Protein AF-G6FV39-F1 (afdb_monomer_lite)

Radius of gyration: 18.63 Å; chains: 1; bounding box: 42×29×44 Å

Organism: NCBI:txid741277

Structure (mmCIF, N/CA/C/O backbone):
data_AF-G6FV39-F1
#
_entry.id   AF-G6FV39-F1
#
loop_
_atom_site.group_PDB
_atom_site.id
_atom_site.type_symbol
_atom_site.label_atom_id
_atom_site.label_alt_id
_atom_site.label_comp_id
_atom_site.label_asym_id
_atom_site.label_entity_id
_atom_site.label_seq_id
_atom_site.pdbx_PDB_ins_code
_atom_site.Cartn_x
_atom_site.Cartn_y
_atom_site.Cartn_z
_atom_site.occupancy
_atom_site.B_iso_or_equiv
_atom_site.auth_seq_id
_atom_site.auth_comp_id
_atom_site.auth_asym_id
_atom_site.auth_atom_id
_atom_site.pdbx_PDB_model_num
ATOM 1 N N . MET A 1 1 ? -14.981 -6.816 -12.801 1.00 67.12 1 MET A N 1
ATOM 2 C CA . MET A 1 1 ? -14.263 -6.288 -11.623 1.00 67.12 1 MET A CA 1
ATOM 3 C C . MET A 1 1 ? -12.920 -6.989 -11.635 1.00 67.12 1 MET A C 1
ATOM 5 O O . MET A 1 1 ? -12.950 -8.196 -11.819 1.00 67.12 1 MET A O 1
ATOM 9 N N . ILE A 1 2 ? -11.809 -6.254 -11.583 1.00 81.56 2 ILE A N 1
ATOM 10 C CA . ILE A 1 2 ? -10.458 -6.834 -11.676 1.00 81.56 2 ILE A CA 1
ATOM 11 C C . ILE A 1 2 ? -10.160 -7.571 -10.360 1.00 81.56 2 ILE A C 1
ATOM 13 O O . ILE A 1 2 ? -10.502 -7.044 -9.296 1.00 81.56 2 ILE A O 1
ATOM 17 N N . SER A 1 3 ? -9.606 -8.782 -10.420 1.00 91.19 3 SER A N 1
ATOM 18 C CA . SER A 1 3 ? -9.239 -9.568 -9.235 1.00 91.19 3 SER A CA 1
ATOM 19 C C . SER A 1 3 ? -7.923 -9.081 -8.614 1.00 91.19 3 SER A C 1
ATOM 21 O O . SER A 1 3 ? -7.159 -8.340 -9.232 1.00 91.19 3 SER A O 1
ATOM 23 N N . LEU A 1 4 ? -7.643 -9.486 -7.372 1.00 88.12 4 LEU A N 1
ATOM 24 C CA . LEU A 1 4 ? -6.364 -9.171 -6.729 1.00 88.12 4 LEU A CA 1
ATOM 25 C C . LEU A 1 4 ? -5.190 -9.763 -7.515 1.00 88.12 4 LEU A C 1
ATOM 27 O O . LEU A 1 4 ? -4.170 -9.107 -7.695 1.00 88.12 4 LEU A O 1
ATOM 31 N N . GLU A 1 5 ? -5.344 -10.999 -7.974 1.00 90.25 5 GLU A N 1
ATOM 32 C CA . GLU A 1 5 ? -4.338 -11.726 -8.740 1.00 90.25 5 GLU A CA 1
ATOM 33 C C . GLU A 1 5 ? -4.024 -10.993 -10.044 1.00 90.25 5 GLU A C 1
ATOM 35 O O . GLU A 1 5 ? -2.853 -10.793 -10.351 1.00 90.25 5 GLU A O 1
ATOM 40 N N . GLU A 1 6 ? -5.053 -10.507 -10.748 1.00 92.88 6 GLU A N 1
ATOM 41 C CA . GLU A 1 6 ? -4.887 -9.698 -11.960 1.00 92.88 6 GLU A CA 1
ATOM 42 C C . GLU A 1 6 ? -4.127 -8.392 -11.665 1.00 92.88 6 GLU A C 1
ATOM 44 O O . GLU A 1 6 ? -3.210 -8.031 -12.400 1.00 92.88 6 GLU A O 1
ATOM 49 N N . LEU A 1 7 ? -4.434 -7.708 -10.554 1.00 91.88 7 LEU A N 1
ATOM 50 C CA . LEU A 1 7 ? -3.702 -6.502 -10.140 1.00 91.88 7 LEU A CA 1
ATOM 51 C C . LEU A 1 7 ? -2.224 -6.797 -9.837 1.00 91.88 7 LEU A C 1
ATOM 53 O O . LEU A 1 7 ? -1.344 -6.033 -10.237 1.00 91.88 7 LEU A O 1
ATOM 57 N N . VAL A 1 8 ? -1.937 -7.895 -9.132 1.00 91.88 8 VAL A N 1
ATOM 58 C CA . VAL A 1 8 ? -0.566 -8.308 -8.790 1.00 91.88 8 VAL A CA 1
ATOM 59 C C . VAL A 1 8 ? 0.209 -8.722 -10.039 1.00 91.88 8 VAL A C 1
ATOM 61 O O . VAL A 1 8 ? 1.385 -8.374 -10.171 1.00 91.88 8 VAL A O 1
ATOM 64 N N . GLU A 1 9 ? -0.433 -9.425 -10.970 1.00 95.31 9 GLU A N 1
ATOM 65 C CA . GLU A 1 9 ? 0.163 -9.815 -12.246 1.00 95.31 9 GLU A CA 1
ATOM 66 C C . GLU A 1 9 ? 0.496 -8.584 -13.096 1.00 95.31 9 GLU A C 1
ATOM 68 O O . GLU A 1 9 ? 1.604 -8.481 -13.629 1.00 95.31 9 GLU A O 1
ATOM 73 N N . GLU A 1 10 ? -0.405 -7.601 -13.160 1.00 96.38 10 GLU A N 1
ATOM 74 C CA . GLU A 1 10 ? -0.140 -6.350 -13.868 1.00 96.38 10 GLU A CA 1
ATOM 75 C C . GLU A 1 10 ? 1.027 -5.567 -13.262 1.00 96.38 10 GLU A C 1
ATOM 77 O O . GLU A 1 10 ? 1.910 -5.126 -14.003 1.00 96.38 10 GLU A O 1
ATOM 82 N N . ILE A 1 11 ? 1.081 -5.428 -11.932 1.00 93.69 11 ILE A N 1
ATOM 83 C CA . ILE A 1 11 ? 2.211 -4.782 -11.246 1.00 93.69 11 ILE A CA 1
ATOM 84 C C . ILE A 1 11 ? 3.513 -5.519 -11.574 1.00 93.69 11 ILE A C 1
ATOM 86 O O . ILE A 1 11 ? 4.481 -4.887 -11.997 1.00 93.69 11 ILE A O 1
ATOM 90 N N . SER A 1 12 ? 3.515 -6.848 -11.455 1.00 95.56 12 SER A N 1
ATOM 91 C CA . SER A 1 12 ? 4.690 -7.688 -11.721 1.00 95.56 12 SER A CA 1
ATOM 92 C C . SER A 1 12 ? 5.179 -7.538 -13.165 1.00 95.56 12 SER A C 1
ATOM 94 O O . SER A 1 12 ? 6.380 -7.438 -13.418 1.00 95.56 12 SER A O 1
ATOM 96 N N . ARG A 1 13 ? 4.249 -7.456 -14.125 1.00 97.81 13 ARG A N 1
ATOM 97 C CA . ARG A 1 13 ? 4.555 -7.211 -15.540 1.00 97.81 13 ARG A CA 1
ATOM 98 C C . ARG A 1 13 ? 5.218 -5.852 -15.748 1.00 97.81 13 ARG A C 1
ATOM 100 O O . ARG A 1 13 ? 6.201 -5.767 -16.481 1.00 97.81 13 ARG A O 1
ATOM 107 N N . PHE A 1 14 ? 4.706 -4.789 -15.125 1.00 96.75 14 PHE A N 1
ATOM 108 C CA . PHE A 1 14 ? 5.325 -3.465 -15.226 1.00 96.75 14 PHE A CA 1
ATOM 109 C C . PHE A 1 14 ? 6.700 -3.419 -14.559 1.00 96.75 14 PHE A C 1
ATOM 111 O O . PHE A 1 14 ? 7.619 -2.827 -15.120 1.00 96.75 14 PHE A O 1
ATOM 118 N N . GLU A 1 15 ? 6.872 -4.070 -13.411 1.00 95.50 15 GLU A N 1
ATOM 119 C CA . GLU A 1 15 ? 8.163 -4.142 -12.724 1.00 95.50 15 GLU A CA 1
ATOM 120 C C . GLU A 1 15 ? 9.219 -4.881 -13.556 1.00 95.50 15 GLU A C 1
ATOM 122 O O . GLU A 1 15 ? 10.347 -4.397 -13.656 1.00 95.50 15 GLU A O 1
ATOM 127 N N . ALA A 1 16 ? 8.844 -5.970 -14.236 1.00 97.00 16 ALA A N 1
ATOM 128 C CA . ALA A 1 16 ? 9.721 -6.681 -15.170 1.00 97.00 16 ALA A CA 1
ATOM 129 C C . ALA A 1 16 ? 10.081 -5.850 -16.414 1.00 97.00 16 ALA A C 1
ATOM 131 O O . ALA A 1 16 ? 11.171 -5.976 -16.955 1.00 97.00 16 ALA A O 1
ATOM 132 N N . ILE A 1 17 ? 9.189 -4.976 -16.885 1.00 97.31 17 ILE A N 1
ATOM 133 C CA . ILE A 1 17 ? 9.519 -4.054 -17.983 1.00 97.31 17 ILE A CA 1
ATOM 134 C C . ILE A 1 17 ? 10.500 -2.982 -17.493 1.00 97.31 17 ILE A C 1
ATOM 136 O O . ILE A 1 17 ? 11.474 -2.677 -18.177 1.00 97.31 17 ILE A O 1
ATOM 140 N N . ILE A 1 18 ? 10.254 -2.417 -16.309 1.00 96.44 18 ILE A N 1
ATOM 141 C CA . ILE A 1 18 ? 11.084 -1.359 -15.719 1.00 96.44 18 ILE A CA 1
ATOM 142 C C . ILE A 1 18 ? 12.488 -1.875 -15.366 1.00 96.44 18 ILE A C 1
ATOM 144 O O . ILE A 1 18 ? 13.439 -1.093 -15.412 1.00 96.44 18 ILE A O 1
ATOM 148 N N . SER A 1 19 ? 12.657 -3.162 -15.031 1.00 94.94 19 SER A N 1
ATOM 149 C CA . SER A 1 19 ? 13.981 -3.732 -14.731 1.00 94.94 19 SER A CA 1
ATOM 150 C C . SER A 1 19 ? 14.935 -3.695 -15.921 1.00 94.94 19 SER A C 1
ATOM 152 O O . SER A 1 19 ? 16.136 -3.538 -15.718 1.00 94.94 19 SER A O 1
ATOM 154 N N . GLU A 1 20 ? 14.402 -3.764 -17.141 1.00 97.19 20 GLU A N 1
ATOM 155 C CA . GLU A 1 20 ? 15.178 -3.716 -18.386 1.00 97.19 20 GLU A CA 1
ATOM 156 C C . GLU A 1 20 ? 15.488 -2.284 -18.849 1.00 97.19 20 GLU A C 1
ATOM 158 O O . GLU A 1 20 ? 16.160 -2.086 -19.861 1.00 97.19 20 GLU A O 1
ATOM 163 N N . TRP A 1 21 ? 14.981 -1.263 -18.150 1.00 97.69 21 TRP A N 1
ATOM 164 C CA . TRP A 1 21 ? 15.217 0.131 -18.514 1.00 97.69 21 TRP A CA 1
ATOM 165 C C . TRP A 1 21 ? 16.575 0.637 -18.029 1.00 97.69 21 TRP A C 1
ATOM 167 O O . TRP A 1 21 ? 17.084 0.263 -16.964 1.00 97.69 21 TRP A O 1
ATOM 177 N N . GLU A 1 22 ? 17.104 1.600 -18.783 1.00 97.50 22 GLU A N 1
ATOM 178 C CA . GLU A 1 22 ? 18.263 2.394 -18.389 1.00 97.50 22 GLU A CA 1
ATOM 179 C C . GLU A 1 22 ? 18.032 3.064 -17.027 1.00 97.50 22 GLU A C 1
ATOM 181 O O . GLU A 1 22 ? 16.915 3.470 -16.686 1.00 97.50 22 GLU A O 1
ATOM 186 N N . GLU A 1 23 ? 19.106 3.234 -16.250 1.00 95.81 23 GLU A N 1
ATOM 187 C CA . GLU A 1 23 ? 19.036 3.724 -14.864 1.00 95.81 23 GLU A CA 1
ATOM 188 C C . GLU A 1 23 ? 18.254 5.040 -14.737 1.00 95.81 23 GLU A C 1
ATOM 190 O O . GLU A 1 23 ? 17.443 5.204 -13.829 1.00 95.81 23 GLU A O 1
ATOM 195 N N . SER A 1 24 ? 18.443 5.974 -15.674 1.00 95.69 24 SER A N 1
ATOM 196 C CA . SER A 1 24 ? 17.755 7.269 -15.660 1.00 95.69 24 SER A CA 1
ATOM 197 C C . SER A 1 24 ? 16.234 7.134 -15.805 1.00 95.69 24 SER A C 1
ATOM 199 O O . SER A 1 24 ? 15.487 7.816 -15.105 1.00 95.69 24 SER A O 1
ATOM 201 N N . GLN A 1 25 ? 15.765 6.229 -16.664 1.00 96.94 25 GLN A N 1
ATOM 202 C CA . GLN A 1 25 ? 14.343 5.972 -16.895 1.00 96.94 25 GLN A CA 1
ATOM 203 C C . GLN A 1 25 ? 13.728 5.207 -15.721 1.00 96.94 25 GLN A C 1
ATOM 205 O O . GLN A 1 25 ? 12.662 5.577 -15.222 1.00 96.94 25 GLN A O 1
ATOM 210 N N . ARG A 1 26 ? 14.434 4.183 -15.230 1.00 96.94 26 ARG A N 1
ATOM 211 C CA . ARG A 1 26 ? 14.029 3.401 -14.059 1.00 96.94 26 ARG A CA 1
ATOM 212 C C . ARG A 1 26 ? 13.910 4.277 -12.810 1.00 96.94 26 ARG A C 1
ATOM 214 O O . ARG A 1 26 ? 12.915 4.173 -12.094 1.00 96.94 26 ARG A O 1
ATOM 221 N N . CYS A 1 27 ? 14.841 5.207 -12.593 1.00 96.06 27 CYS A N 1
ATOM 222 C CA . CYS A 1 27 ? 14.764 6.194 -11.512 1.00 96.06 27 CYS A CA 1
ATOM 223 C C . CYS A 1 27 ? 13.484 7.040 -11.568 1.00 96.06 27 CYS A C 1
ATOM 225 O O . CYS A 1 27 ? 12.834 7.232 -10.540 1.00 96.06 27 CYS A O 1
ATOM 227 N N . VAL A 1 28 ? 13.093 7.522 -12.753 1.00 97.44 28 VAL A N 1
ATOM 228 C CA . VAL A 1 28 ? 11.864 8.318 -12.919 1.00 97.44 28 VAL A CA 1
ATOM 229 C C . VAL A 1 28 ? 10.619 7.477 -12.632 1.00 97.44 28 VAL A C 1
ATOM 231 O O . VAL A 1 28 ? 9.739 7.930 -11.901 1.00 97.44 28 VAL A O 1
ATOM 234 N N . ALA A 1 29 ? 10.556 6.244 -13.143 1.00 97.06 29 ALA A N 1
ATOM 235 C CA . ALA A 1 29 ? 9.425 5.343 -12.911 1.00 97.06 29 ALA A CA 1
ATOM 236 C C . ALA A 1 2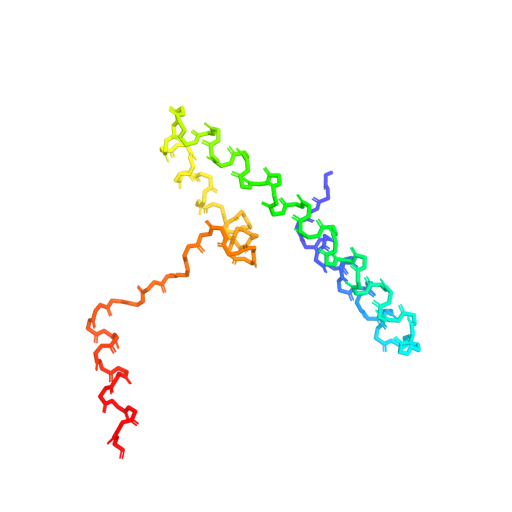9 ? 9.255 4.992 -11.424 1.00 97.06 29 ALA A C 1
ATOM 238 O O . ALA A 1 29 ? 8.153 5.086 -10.880 1.00 97.06 29 ALA A O 1
ATOM 239 N N . ILE A 1 30 ? 10.355 4.657 -10.742 1.00 95.25 30 ILE A N 1
ATOM 240 C CA . ILE A 1 30 ? 10.359 4.393 -9.298 1.00 95.25 30 ILE A CA 1
ATOM 241 C C . ILE A 1 30 ? 9.957 5.652 -8.519 1.00 95.25 30 ILE A C 1
ATOM 243 O O . ILE A 1 30 ? 9.185 5.564 -7.565 1.00 95.25 30 ILE A O 1
ATOM 247 N N . GLY A 1 31 ? 10.448 6.826 -8.927 1.00 97.38 31 GLY A N 1
ATOM 248 C CA . GLY A 1 31 ? 10.070 8.105 -8.327 1.00 97.38 31 GLY A CA 1
ATOM 249 C C . GLY A 1 31 ? 8.569 8.384 -8.434 1.00 97.38 31 GLY A C 1
ATOM 250 O O . GLY A 1 31 ? 7.944 8.752 -7.441 1.00 97.38 31 GLY A O 1
ATOM 251 N N . LEU A 1 32 ? 7.974 8.142 -9.605 1.00 97.75 32 LEU A N 1
ATOM 252 C CA . LEU A 1 32 ? 6.533 8.278 -9.816 1.00 97.75 32 LEU A CA 1
ATOM 253 C C . LEU A 1 32 ? 5.733 7.288 -8.957 1.00 97.75 32 LEU A C 1
ATOM 255 O O . LEU A 1 32 ? 4.785 7.705 -8.293 1.00 97.75 32 LEU A O 1
ATOM 259 N N . LYS A 1 33 ? 6.131 6.005 -8.929 1.00 95.94 33 LYS A N 1
ATOM 260 C CA . LYS A 1 33 ? 5.498 4.976 -8.083 1.00 95.94 33 LYS A CA 1
ATOM 261 C C . LYS A 1 33 ? 5.462 5.427 -6.620 1.00 95.94 33 LYS A C 1
ATOM 263 O O . LYS A 1 33 ? 4.389 5.456 -6.024 1.00 95.94 33 LYS A O 1
ATOM 268 N N . ARG A 1 34 ? 6.601 5.878 -6.083 1.00 96.06 34 ARG A N 1
ATOM 269 C CA . ARG A 1 34 ? 6.707 6.379 -4.701 1.00 96.06 34 ARG A CA 1
ATOM 270 C C . ARG A 1 34 ? 5.811 7.588 -4.440 1.00 96.06 34 ARG A C 1
ATOM 272 O O . ARG A 1 34 ? 5.118 7.619 -3.433 1.00 96.06 34 ARG A O 1
ATOM 279 N N . ALA A 1 35 ? 5.773 8.557 -5.355 1.00 98.00 35 ALA A N 1
ATOM 280 C CA . ALA A 1 35 ? 4.922 9.738 -5.197 1.00 98.00 35 ALA A CA 1
ATOM 281 C C . ALA A 1 35 ? 3.425 9.377 -5.137 1.00 98.00 35 ALA A C 1
ATOM 283 O O . ALA A 1 35 ? 2.670 9.967 -4.362 1.00 98.00 35 ALA A O 1
ATOM 284 N N . ILE A 1 36 ? 2.997 8.392 -5.931 1.00 97.19 36 ILE A N 1
ATOM 285 C CA . ILE A 1 36 ? 1.62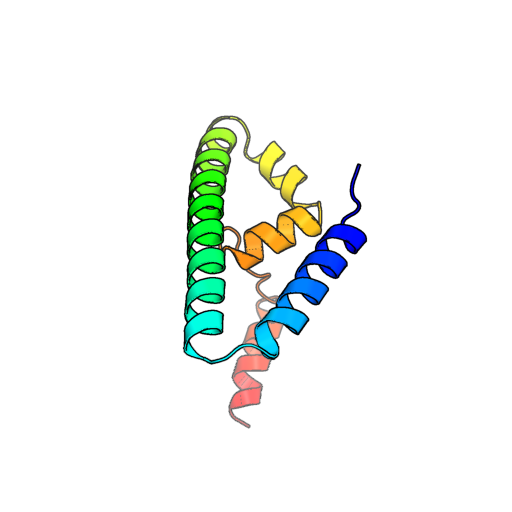6 7.866 -5.895 1.00 97.19 36 ILE A CA 1
ATOM 286 C C . ILE A 1 36 ? 1.368 7.118 -4.578 1.00 97.19 36 ILE A C 1
ATOM 288 O O . ILE A 1 36 ? 0.336 7.329 -3.943 1.00 97.19 36 ILE A O 1
ATOM 292 N N . GLU A 1 37 ? 2.307 6.281 -4.135 1.00 96.50 37 GLU A N 1
ATOM 293 C CA . GLU A 1 37 ? 2.220 5.556 -2.860 1.00 96.50 37 GLU A CA 1
ATOM 294 C C . GLU A 1 37 ? 2.129 6.501 -1.651 1.00 96.50 37 GLU A C 1
ATOM 296 O O . GLU A 1 37 ? 1.316 6.268 -0.754 1.00 96.50 37 GLU A O 1
ATOM 301 N N . ASP A 1 38 ? 2.895 7.593 -1.640 1.00 97.88 38 ASP A N 1
ATOM 302 C CA . ASP A 1 38 ? 2.845 8.618 -0.592 1.00 97.88 38 ASP A CA 1
ATOM 303 C C . ASP A 1 38 ? 1.487 9.333 -0.565 1.00 97.88 38 ASP A C 1
ATOM 305 O O . ASP A 1 38 ? 0.904 9.546 0.504 1.00 97.88 38 ASP A O 1
ATOM 309 N N . LEU A 1 39 ? 0.937 9.653 -1.743 1.00 98.38 39 LEU A N 1
ATOM 310 C CA . LEU A 1 39 ? -0.400 10.232 -1.862 1.00 98.38 39 LEU A CA 1
ATOM 311 C C . LEU A 1 39 ? -1.474 9.276 -1.321 1.00 98.38 39 LEU A C 1
ATOM 313 O O . LEU A 1 39 ? -2.352 9.698 -0.562 1.00 98.38 39 LEU A O 1
ATOM 317 N N . HIS A 1 40 ? -1.397 7.990 -1.670 1.00 97.25 40 HIS A N 1
ATOM 318 C CA . HIS A 1 40 ? -2.307 6.968 -1.153 1.00 97.25 40 HIS A CA 1
ATOM 319 C C . HIS A 1 40 ? -2.187 6.815 0.366 1.00 97.25 40 HIS A C 1
ATOM 321 O O . HIS A 1 40 ? -3.207 6.796 1.058 1.00 97.25 40 HIS A O 1
ATO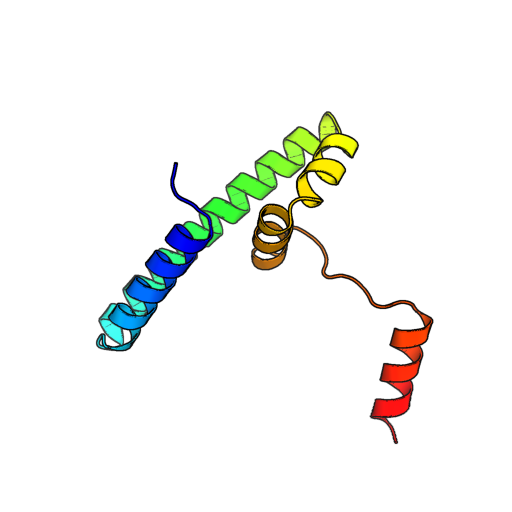M 327 N N . LYS A 1 41 ? -0.963 6.775 0.907 1.00 97.81 41 LYS A N 1
ATOM 328 C CA . LYS A 1 41 ? -0.714 6.718 2.355 1.00 97.81 41 LYS A CA 1
ATOM 329 C C . LYS A 1 41 ? -1.354 7.899 3.082 1.00 97.81 41 LYS A C 1
ATOM 331 O O . LYS A 1 41 ? -1.997 7.701 4.116 1.00 97.81 41 LYS A O 1
ATOM 336 N N . GLU A 1 42 ? -1.228 9.114 2.552 1.00 98.38 42 GLU A N 1
ATOM 337 C CA . GLU A 1 42 ? -1.845 10.303 3.147 1.00 98.38 42 GLU A CA 1
ATOM 338 C C . GLU A 1 42 ? -3.379 10.238 3.096 1.00 98.38 42 GLU A C 1
ATOM 340 O O . GLU A 1 42 ? -4.050 10.502 4.100 1.00 98.38 42 GLU A O 1
ATOM 345 N N . ALA A 1 43 ? -3.953 9.824 1.962 1.00 98.38 43 ALA A N 1
ATOM 346 C CA . ALA A 1 43 ? -5.398 9.655 1.821 1.00 98.38 43 ALA A CA 1
ATOM 347 C C . ALA A 1 43 ? -5.951 8.613 2.810 1.00 98.38 43 ALA A C 1
ATOM 349 O O . ALA A 1 43 ? -6.898 8.898 3.550 1.00 98.38 43 ALA A O 1
ATOM 350 N N . LEU A 1 44 ? -5.317 7.438 2.891 1.00 97.75 44 LEU A N 1
ATOM 351 C CA . LEU A 1 44 ? -5.670 6.375 3.835 1.00 97.75 44 LEU A CA 1
ATOM 352 C C . LEU A 1 44 ? -5.520 6.839 5.286 1.00 97.75 44 LEU A C 1
ATOM 354 O O . LEU A 1 44 ? -6.393 6.575 6.111 1.00 97.75 44 LEU A O 1
ATOM 358 N N . THR A 1 45 ? -4.464 7.590 5.604 1.00 97.69 45 THR A N 1
ATOM 359 C CA . THR A 1 45 ? -4.265 8.164 6.942 1.00 97.69 45 THR A CA 1
ATOM 360 C C . THR A 1 45 ? -5.427 9.070 7.338 1.00 97.69 45 THR A C 1
ATOM 362 O O . THR A 1 45 ? -5.945 8.959 8.453 1.00 97.69 45 THR A O 1
ATOM 365 N N . ARG A 1 46 ? -5.859 9.966 6.442 1.00 98.00 46 ARG A N 1
ATOM 366 C CA . ARG A 1 46 ? -7.005 10.856 6.688 1.00 98.00 46 ARG A CA 1
ATOM 367 C C . ARG A 1 46 ? -8.305 10.075 6.836 1.00 98.00 46 ARG A C 1
ATOM 369 O O . ARG A 1 46 ? -9.058 10.347 7.769 1.00 98.00 46 ARG A O 1
ATOM 376 N N . LEU A 1 47 ? -8.530 9.079 5.979 1.00 97.00 47 LEU A N 1
ATOM 377 C CA . LEU A 1 47 ? -9.708 8.218 6.038 1.00 97.00 47 LEU A CA 1
ATOM 378 C C . LEU A 1 47 ? -9.779 7.461 7.368 1.00 97.00 47 LEU A C 1
ATOM 380 O O . LEU A 1 47 ? -10.779 7.555 8.075 1.00 97.00 47 LEU A O 1
ATOM 384 N N . ILE A 1 48 ? -8.697 6.780 7.756 1.00 95.69 48 ILE A N 1
ATOM 385 C CA . ILE A 1 48 ? -8.607 6.056 9.030 1.00 95.69 48 ILE A CA 1
ATOM 386 C C . ILE A 1 48 ? -8.850 7.010 10.195 1.00 95.69 48 ILE A C 1
ATOM 388 O O . ILE A 1 48 ? -9.603 6.671 11.104 1.00 95.69 48 ILE A O 1
ATOM 392 N N . LYS A 1 49 ? -8.250 8.208 10.183 1.00 96.31 49 LYS A N 1
ATOM 393 C CA . LYS A 1 49 ? -8.479 9.215 11.230 1.00 96.31 49 LYS A CA 1
ATOM 394 C C . LYS A 1 49 ? -9.953 9.602 11.333 1.00 96.31 49 LYS A C 1
ATOM 396 O O . LYS A 1 49 ? -10.446 9.656 12.456 1.00 96.31 49 LYS A O 1
ATOM 401 N N . SER A 1 50 ? -10.628 9.831 10.205 1.00 96.81 50 SER A N 1
ATOM 402 C CA . SER A 1 50 ? -12.055 10.174 10.153 1.00 96.81 50 SER A CA 1
ATOM 403 C C . SER A 1 50 ? -12.917 9.042 10.709 1.00 96.81 50 SER A C 1
ATOM 405 O O . SER A 1 50 ? -13.624 9.225 11.695 1.00 96.81 50 SER A O 1
ATOM 407 N N . VAL A 1 51 ? -12.775 7.835 10.153 1.00 95.94 51 VAL A N 1
ATOM 408 C CA . VAL A 1 51 ? -13.575 6.667 10.550 1.00 95.94 51 VAL A CA 1
ATOM 409 C C . VAL A 1 51 ? -13.311 6.288 12.005 1.00 95.94 51 VAL A C 1
ATOM 411 O O . VAL A 1 51 ? -14.226 5.874 12.704 1.00 95.94 51 VAL A O 1
ATOM 414 N N . LYS A 1 52 ? -12.089 6.475 12.518 1.00 93.62 52 LYS A N 1
ATOM 415 C CA . LYS A 1 52 ? -11.763 6.190 13.923 1.00 93.62 52 LYS A CA 1
ATOM 416 C C . LYS A 1 52 ? -12.555 7.057 14.907 1.00 93.62 52 LYS A C 1
ATOM 418 O O . LYS A 1 52 ? -12.789 6.590 16.019 1.00 93.62 52 LYS A O 1
ATOM 423 N N . GLN A 1 53 ? -12.943 8.281 14.529 1.00 95.06 53 GLN A N 1
ATOM 424 C CA . GLN A 1 53 ? -13.797 9.130 15.372 1.00 95.06 53 GLN A CA 1
ATOM 425 C C . GLN A 1 53 ? -15.226 8.588 15.462 1.00 95.06 53 GLN A C 1
ATOM 427 O O . GLN A 1 53 ? -15.873 8.739 16.492 1.00 95.06 53 GLN A O 1
ATOM 432 N N . GLU A 1 54 ? -15.700 7.941 14.399 1.00 95.81 54 GLU A N 1
ATOM 433 C CA . GLU A 1 54 ? -17.065 7.425 14.306 1.00 95.81 54 GLU A CA 1
ATOM 434 C C . GLU A 1 54 ? -17.174 5.985 14.825 1.00 95.81 54 GLU A C 1
ATOM 436 O O . GLU A 1 54 ? -18.087 5.655 15.580 1.00 95.81 54 GLU A O 1
ATOM 441 N N . SER A 1 55 ? -16.244 5.105 14.436 1.00 95.25 55 SER A N 1
ATOM 442 C CA . SER A 1 55 ? -16.278 3.685 14.781 1.00 95.25 55 SER A CA 1
ATOM 443 C C . SER A 1 55 ? -14.919 2.989 14.659 1.00 95.25 55 SER A C 1
ATOM 445 O O . SER A 1 55 ? -14.446 2.608 13.586 1.00 95.25 55 SER A O 1
ATOM 447 N N . VAL A 1 56 ? -14.311 2.704 15.813 1.00 93.94 56 VAL A N 1
ATOM 448 C CA . VAL A 1 56 ? -13.096 1.874 15.896 1.00 93.94 56 VAL A CA 1
ATOM 449 C C . VAL A 1 56 ? -13.385 0.405 15.557 1.00 93.94 56 VAL A C 1
ATOM 451 O O . VAL A 1 56 ? -12.512 -0.290 15.035 1.00 93.94 56 VAL A O 1
ATOM 454 N N . SER A 1 57 ? -14.593 -0.093 15.844 1.00 95.31 57 SER A N 1
ATOM 455 C CA . SER A 1 57 ? -14.974 -1.478 15.532 1.00 95.31 57 SER A CA 1
ATOM 456 C C . SER A 1 57 ? -15.087 -1.708 14.026 1.00 95.31 57 SER A C 1
ATOM 458 O O . SER A 1 57 ? -14.643 -2.751 13.552 1.00 95.31 57 SER A O 1
ATOM 460 N N . ALA A 1 58 ? -15.573 -0.722 13.266 1.00 94.69 58 ALA A N 1
ATOM 461 C CA . ALA A 1 58 ? -15.598 -0.787 11.806 1.00 94.69 58 ALA A CA 1
ATOM 462 C C . ALA A 1 58 ? -14.184 -0.933 11.223 1.00 94.69 58 ALA A C 1
ATOM 464 O O . ALA A 1 58 ? -13.950 -1.812 10.396 1.00 94.69 58 ALA A O 1
ATOM 465 N N . LEU A 1 59 ? -13.216 -0.153 11.721 1.00 94.31 59 LEU A N 1
ATOM 466 C CA . LEU A 1 59 ? -11.812 -0.298 11.322 1.00 94.31 59 LEU A CA 1
ATOM 467 C C . LEU A 1 59 ? -11.252 -1.679 11.678 1.00 94.31 59 LEU A C 1
ATOM 469 O O . LEU A 1 59 ? -10.562 -2.282 10.864 1.00 94.31 59 LEU A O 1
ATOM 473 N N . ARG A 1 60 ? -11.564 -2.207 12.870 1.00 93.38 60 ARG A N 1
ATOM 474 C CA . ARG A 1 60 ? -11.120 -3.549 13.289 1.00 93.38 60 ARG A CA 1
ATOM 475 C C . ARG A 1 60 ? -11.666 -4.653 12.379 1.00 93.38 60 ARG A C 1
ATOM 477 O O . ARG A 1 60 ? -10.960 -5.631 12.143 1.00 93.38 60 ARG A O 1
ATOM 484 N N . ASN A 1 61 ? -12.895 -4.495 11.897 1.00 95.69 61 ASN A N 1
ATOM 485 C CA . ASN A 1 61 ? -13.511 -5.428 10.960 1.00 95.69 61 ASN A CA 1
ATOM 486 C C . ASN A 1 61 ? -12.884 -5.306 9.568 1.00 95.69 61 ASN A C 1
ATOM 488 O O . ASN A 1 61 ? -12.579 -6.323 8.960 1.00 95.69 61 ASN A O 1
ATOM 492 N N . ALA A 1 62 ? -12.628 -4.083 9.092 1.00 93.88 62 ALA A N 1
ATOM 493 C CA . ALA A 1 62 ? -11.995 -3.856 7.793 1.00 93.88 62 ALA A CA 1
ATOM 494 C C . ALA A 1 62 ? -10.596 -4.488 7.706 1.00 93.88 62 ALA A C 1
ATOM 496 O O . ALA A 1 62 ? -10.261 -5.093 6.697 1.00 93.88 62 ALA A O 1
ATOM 497 N N . VAL A 1 63 ? -9.800 -4.420 8.779 1.00 94.00 63 VAL A N 1
ATOM 498 C CA . VAL A 1 63 ? -8.463 -5.045 8.816 1.00 94.00 63 VAL A CA 1
ATOM 499 C C . VAL A 1 63 ? -8.481 -6.574 8.964 1.00 94.00 63 VAL A C 1
ATOM 501 O O . VAL A 1 63 ? -7.413 -7.162 9.085 1.00 94.00 63 VAL A O 1
ATOM 504 N N . GLN A 1 64 ? -9.654 -7.222 9.013 1.00 93.75 64 GLN A N 1
ATOM 505 C CA . GLN A 1 64 ? -9.735 -8.687 8.899 1.00 93.75 64 GLN A CA 1
ATOM 506 C C . GLN A 1 64 ? -9.558 -9.159 7.453 1.00 93.75 64 GLN A C 1
ATOM 508 O O . GLN A 1 64 ? -9.251 -10.326 7.234 1.00 93.75 64 GLN A O 1
ATOM 513 N N . ASP A 1 65 ? -9.759 -8.273 6.477 1.00 95.00 65 ASP A N 1
ATOM 514 C CA . ASP A 1 65 ? -9.419 -8.548 5.088 1.00 95.00 65 ASP A CA 1
ATOM 515 C C . ASP A 1 65 ? -7.891 -8.516 4.925 1.00 95.00 65 ASP A C 1
ATOM 517 O O . ASP A 1 65 ? -7.232 -7.537 5.288 1.00 95.00 65 ASP A O 1
ATOM 521 N N . GLU A 1 66 ? -7.320 -9.607 4.411 1.00 90.19 66 GLU A N 1
ATOM 522 C CA . GLU A 1 66 ? -5.869 -9.786 4.298 1.00 90.19 66 GLU A CA 1
ATOM 523 C C . GLU A 1 66 ? -5.225 -8.776 3.343 1.00 90.19 66 GLU A C 1
ATOM 525 O O . GLU A 1 66 ? -4.110 -8.315 3.599 1.00 90.19 66 GLU A O 1
ATOM 530 N N . VAL A 1 67 ? -5.932 -8.378 2.281 1.00 91.94 67 VAL A N 1
ATOM 531 C CA . VAL A 1 67 ? -5.453 -7.386 1.311 1.00 91.94 67 VAL A CA 1
ATOM 532 C C . VAL A 1 67 ? -5.433 -6.013 1.958 1.00 91.94 67 VAL A C 1
ATOM 534 O O . VAL A 1 67 ? -4.424 -5.310 1.894 1.00 91.94 67 VAL A O 1
ATOM 537 N N . VAL A 1 68 ? -6.521 -5.642 2.637 1.00 94.44 68 VAL A N 1
ATOM 538 C CA . VAL A 1 68 ? -6.600 -4.380 3.382 1.00 94.44 68 VAL A CA 1
ATOM 539 C C . VAL A 1 68 ? -5.504 -4.333 4.441 1.00 94.44 68 VAL A C 1
ATOM 541 O O . VAL A 1 68 ? -4.772 -3.345 4.525 1.00 94.44 68 VAL A O 1
ATOM 544 N N . TYR A 1 69 ? -5.341 -5.397 5.228 1.00 93.25 69 TYR A N 1
ATOM 545 C CA . TYR A 1 69 ? -4.281 -5.474 6.227 1.00 93.25 69 TYR A CA 1
ATOM 546 C C . TYR A 1 69 ? -2.890 -5.354 5.593 1.00 93.25 69 TYR A C 1
ATOM 548 O O . TYR A 1 69 ? -2.072 -4.573 6.079 1.00 93.25 69 TYR A O 1
ATOM 556 N N . GLY A 1 70 ? -2.639 -6.064 4.490 1.00 90.94 70 GLY A N 1
ATOM 557 C CA . GLY A 1 70 ? -1.373 -6.042 3.761 1.00 90.94 70 GLY A CA 1
ATOM 558 C C . GLY A 1 70 ? -1.014 -4.657 3.225 1.00 90.94 70 GLY A C 1
ATOM 559 O O . GLY A 1 70 ? 0.099 -4.186 3.448 1.00 90.94 70 GLY A O 1
ATOM 560 N N . VAL A 1 71 ? -1.964 -3.959 2.598 1.00 94.06 71 VAL A N 1
ATOM 561 C CA . VAL A 1 71 ? -1.762 -2.592 2.083 1.00 94.06 71 VAL A CA 1
ATOM 562 C C . VAL A 1 71 ? -1.499 -1.608 3.221 1.00 94.06 71 VAL A C 1
ATOM 564 O O . VAL A 1 71 ? -0.579 -0.791 3.150 1.00 94.06 71 VAL A O 1
ATOM 567 N N . LEU A 1 72 ? -2.270 -1.692 4.308 1.00 95.12 72 LEU A N 1
ATOM 568 C CA . LEU A 1 72 ? -2.051 -0.834 5.470 1.00 95.12 72 LEU A CA 1
ATOM 569 C C . LEU A 1 72 ? -0.706 -1.116 6.142 1.00 95.12 72 LEU A C 1
ATOM 571 O O . LEU A 1 72 ? -0.076 -0.186 6.646 1.00 95.12 72 LEU A O 1
ATOM 575 N N . LEU A 1 73 ? -0.264 -2.374 6.161 1.00 93.62 73 LEU A N 1
ATOM 576 C CA . LEU A 1 73 ? 1.030 -2.767 6.706 1.00 93.62 73 LEU A CA 1
ATOM 577 C C . LEU A 1 73 ? 2.175 -2.263 5.822 1.00 93.62 73 LEU A C 1
ATOM 579 O O . LEU A 1 73 ? 3.126 -1.693 6.351 1.00 93.62 73 LEU A O 1
ATOM 583 N N . TYR A 1 74 ? 2.055 -2.406 4.498 1.00 91.81 74 TYR A N 1
ATOM 584 C CA . TYR A 1 74 ? 3.013 -1.890 3.515 1.00 91.81 74 TYR A CA 1
ATOM 585 C C . TYR A 1 74 ? 3.222 -0.379 3.665 1.00 91.81 74 TYR A C 1
ATOM 587 O O . TYR A 1 74 ? 4.352 0.099 3.663 1.00 91.81 74 TYR A O 1
ATOM 595 N N . HIS A 1 75 ? 2.141 0.372 3.892 1.00 94.38 75 HIS A N 1
ATOM 596 C CA . HIS A 1 75 ? 2.210 1.811 4.150 1.00 94.38 75 HIS A CA 1
ATOM 597 C C . HIS A 1 75 ? 2.527 2.184 5.611 1.00 94.38 75 HIS A C 1
ATOM 599 O O . HIS A 1 75 ? 2.511 3.371 5.944 1.00 94.38 75 HIS A O 1
ATOM 605 N N . GLU A 1 76 ? 2.829 1.220 6.487 1.00 93.12 76 GLU A N 1
ATOM 606 C CA . GLU A 1 76 ? 3.141 1.423 7.915 1.00 93.12 76 GLU A CA 1
ATOM 607 C C . GLU A 1 76 ? 2.005 2.085 8.726 1.00 93.12 76 GLU A C 1
ATOM 609 O O . GLU A 1 76 ? 2.229 2.732 9.752 1.00 93.12 76 GLU A O 1
ATOM 614 N N . LEU A 1 77 ? 0.760 1.941 8.271 1.00 92.81 77 LEU A N 1
ATOM 615 C CA . LEU A 1 77 ? -0.434 2.494 8.923 1.00 92.81 77 LEU A CA 1
ATOM 616 C C . LEU A 1 77 ? -0.975 1.583 10.031 1.00 92.81 77 LEU A C 1
ATOM 618 O O . LEU A 1 77 ? -1.745 2.025 10.889 1.00 92.81 77 LEU A O 1
ATOM 622 N N . VAL A 1 78 ? -0.551 0.319 10.045 1.00 91.00 78 VAL A N 1
ATOM 623 C CA . VAL A 1 78 ? -0.809 -0.648 11.117 1.00 91.00 78 VAL A CA 1
ATOM 624 C C . VAL A 1 78 ? 0.500 -1.256 11.605 1.00 91.00 78 VAL A C 1
ATOM 626 O O . VAL A 1 78 ? 1.493 -1.315 10.886 1.00 91.00 78 VAL A O 1
ATOM 629 N N . LYS A 1 79 ? 0.517 -1.705 12.862 1.00 81.88 79 LYS A N 1
ATOM 630 C CA . LYS A 1 79 ? 1.693 -2.365 13.434 1.00 81.88 79 LYS A CA 1
ATOM 631 C C . LYS A 1 79 ? 1.785 -3.800 12.929 1.00 81.88 79 LYS A C 1
ATOM 633 O O . LYS A 1 79 ? 0.778 -4.513 12.925 1.00 81.88 79 LYS A O 1
ATOM 638 N N . SER A 1 80 ? 3.004 -4.235 12.618 1.00 75.44 80 SER A N 1
ATOM 639 C CA . SER A 1 80 ? 3.299 -5.650 12.410 1.00 75.44 80 SER A CA 1
ATOM 640 C C . SER A 1 80 ? 2.909 -6.459 13.651 1.00 75.44 80 SER A C 1
ATOM 642 O O . SER A 1 80 ? 3.010 -5.942 14.774 1.00 75.44 80 SER A O 1
ATOM 644 N N . PRO A 1 81 ? 2.504 -7.729 13.488 1.00 72.44 81 PRO A N 1
ATOM 645 C CA . PRO A 1 81 ? 2.204 -8.589 14.618 1.00 72.44 81 PRO A CA 1
ATOM 646 C C . PRO A 1 81 ? 3.436 -8.692 15.518 1.00 72.44 81 PRO A C 1
ATOM 648 O O . PRO A 1 81 ? 4.495 -9.165 15.106 1.00 72.44 81 PRO A O 1
ATOM 651 N N . THR A 1 82 ? 3.326 -8.239 16.765 1.00 70.94 82 THR A N 1
ATOM 652 C CA . THR A 1 82 ? 4.363 -8.509 17.756 1.00 70.94 82 THR A CA 1
ATOM 653 C C . THR A 1 82 ? 4.219 -9.950 18.214 1.00 70.94 82 THR A C 1
ATOM 655 O O . THR A 1 82 ? 3.170 -10.335 18.731 1.00 70.94 82 THR A O 1
ATOM 658 N N . LEU A 1 83 ? 5.289 -10.738 18.084 1.00 74.88 83 LEU A N 1
ATOM 659 C CA . LEU A 1 83 ? 5.333 -12.080 18.663 1.00 74.88 83 LEU A CA 1
ATOM 660 C C . LEU A 1 83 ? 4.984 -12.029 20.170 1.00 74.88 83 LEU A C 1
ATOM 662 O O . LEU A 1 83 ? 5.289 -11.036 20.850 1.00 74.88 83 LEU A O 1
ATOM 666 N N . PRO A 1 84 ? 4.374 -13.086 20.735 1.00 78.31 84 PRO A N 1
ATOM 667 C CA . PRO A 1 84 ? 4.166 -13.226 22.172 1.00 78.31 84 PRO A CA 1
ATOM 668 C C . PRO A 1 84 ? 5.425 -12.887 22.981 1.00 78.31 84 PRO A C 1
ATOM 670 O O . PRO A 1 84 ? 6.540 -13.201 22.563 1.00 78.31 84 PRO A O 1
ATOM 673 N N . LEU A 1 85 ? 5.261 -12.274 24.163 1.00 72.44 85 LEU A N 1
ATOM 674 C CA . LEU A 1 85 ? 6.381 -11.866 25.033 1.00 72.44 85 LEU A CA 1
ATOM 675 C C . LEU A 1 85 ? 7.383 -13.002 25.263 1.00 72.44 85 LEU A C 1
ATOM 677 O O . LEU A 1 85 ? 8.584 -12.783 25.164 1.00 72.44 85 LEU A O 1
ATOM 681 N N . ARG A 1 86 ? 6.879 -14.221 25.486 1.00 71.94 86 ARG A N 1
ATOM 682 C CA . ARG A 1 86 ? 7.697 -15.427 25.630 1.00 71.94 86 ARG A CA 1
ATOM 683 C C . ARG A 1 86 ? 8.568 -15.660 24.395 1.00 71.94 86 ARG A C 1
ATOM 685 O O . ARG A 1 86 ? 9.762 -15.827 24.517 1.00 71.94 86 ARG A O 1
ATOM 692 N N . GLN A 1 87 ? 8.021 -15.610 23.189 1.00 75.94 87 GLN A N 1
ATOM 693 C CA . GLN A 1 87 ? 8.829 -15.825 21.984 1.00 75.94 87 GLN A CA 1
ATOM 694 C C . GLN A 1 87 ? 9.849 -14.697 21.770 1.00 75.94 87 GLN A C 1
ATOM 696 O O . GLN A 1 87 ? 10.986 -14.962 21.390 1.00 75.94 87 GLN A O 1
ATOM 701 N N . ARG A 1 88 ? 9.491 -13.453 22.117 1.00 74.50 88 ARG A N 1
ATOM 702 C CA . ARG A 1 88 ? 10.421 -12.316 22.067 1.00 74.50 88 ARG A CA 1
ATOM 703 C C . ARG A 1 88 ? 11.606 -12.474 23.021 1.00 74.50 88 ARG A C 1
ATOM 705 O O . ARG A 1 88 ? 12.724 -12.174 22.618 1.00 74.50 88 ARG A O 1
ATOM 712 N N . THR A 1 89 ? 11.397 -12.954 24.250 1.00 76.62 89 THR A N 1
ATOM 713 C CA . THR A 1 89 ? 12.495 -13.160 25.214 1.00 76.62 89 THR A CA 1
ATOM 714 C C . THR A 1 89 ? 13.405 -14.326 24.829 1.00 76.62 89 THR A C 1
ATOM 716 O O . THR A 1 89 ? 14.617 -14.239 25.022 1.00 76.62 89 THR A O 1
ATOM 719 N N . TRP A 1 90 ? 12.856 -15.383 24.226 1.00 67.88 90 TRP A N 1
ATOM 720 C CA . TRP A 1 90 ? 13.643 -16.514 23.722 1.00 67.88 90 TRP A CA 1
ATOM 721 C C . TRP A 1 90 ? 14.525 -16.106 22.537 1.00 67.88 90 TRP A C 1
ATOM 723 O O . TRP A 1 90 ? 15.726 -16.345 22.562 1.00 67.88 90 TRP A O 1
ATOM 733 N N . MET A 1 91 ? 13.984 -15.377 21.555 1.00 71.19 91 MET A N 1
ATOM 734 C CA . MET A 1 91 ? 14.792 -14.857 20.441 1.00 71.19 91 MET A CA 1
ATOM 735 C C . MET A 1 91 ? 15.894 -13.894 20.901 1.00 71.19 91 MET A C 1
ATOM 737 O O . MET A 1 91 ? 16.947 -13.817 20.278 1.00 71.19 91 MET A O 1
ATOM 741 N N . HIS A 1 92 ? 15.663 -13.140 21.979 1.00 66.69 92 HIS A N 1
ATOM 742 C CA . HIS A 1 92 ? 16.663 -12.217 22.514 1.00 66.69 92 HIS A CA 1
ATOM 743 C C . HIS A 1 92 ? 17.776 -12.911 23.301 1.00 66.69 92 HIS A C 1
ATOM 745 O O . HIS A 1 92 ? 18.852 -12.341 23.406 1.00 66.69 92 HIS A O 1
ATOM 751 N N . THR A 1 93 ? 17.525 -14.096 23.863 1.00 68.00 93 THR A N 1
ATOM 752 C CA . THR A 1 93 ? 18.517 -14.877 24.624 1.00 68.00 93 THR A CA 1
ATOM 753 C C . THR A 1 93 ? 19.319 -15.818 23.726 1.00 68.00 93 THR A C 1
ATOM 755 O O . THR A 1 93 ? 20.496 -16.037 23.989 1.00 68.00 93 THR A O 1
ATOM 758 N N . ASP A 1 94 ? 18.725 -16.292 22.629 1.00 65.75 94 ASP A N 1
ATOM 759 C CA . ASP A 1 94 ? 19.388 -17.152 21.639 1.00 65.75 94 ASP A CA 1
ATOM 760 C C . ASP A 1 94 ? 20.387 -16.386 20.750 1.00 65.75 94 ASP A C 1
ATOM 762 O O . ASP A 1 94 ? 21.402 -16.929 20.339 1.00 65.75 94 ASP A O 1
ATOM 766 N N . LYS A 1 95 ? 20.178 -15.078 20.526 1.00 58.09 95 LYS A N 1
ATOM 767 C CA . LYS A 1 95 ? 21.118 -14.211 19.780 1.00 58.09 95 LYS A CA 1
ATOM 768 C C . LYS A 1 95 ? 22.475 -13.969 20.466 1.00 58.09 95 LYS A C 1
ATOM 770 O O . LYS A 1 95 ? 23.342 -13.353 19.853 1.00 58.09 95 LYS A O 1
ATOM 775 N N . TYR A 1 96 ? 22.649 -14.394 21.719 1.00 54.81 96 TYR A N 1
ATOM 776 C CA . TYR A 1 96 ? 23.886 -14.223 22.499 1.00 54.81 96 TYR A CA 1
ATOM 777 C C . TYR A 1 96 ? 24.532 -15.559 22.898 1.00 54.81 96 TYR A C 1
ATOM 779 O O . TYR A 1 96 ? 25.342 -15.593 23.826 1.00 54.81 96 TYR A O 1
ATOM 787 N N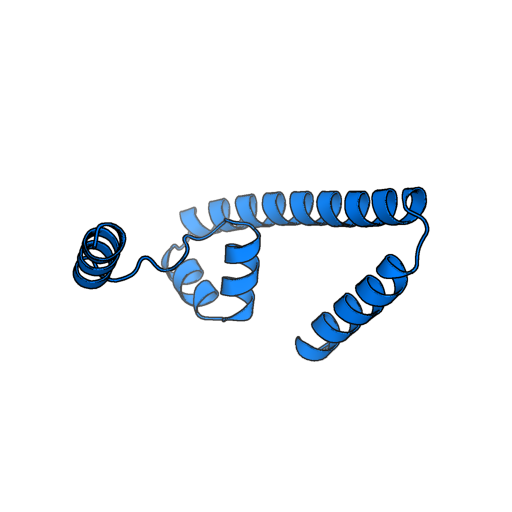 . ARG A 1 97 ? 24.159 -16.650 22.226 1.00 51.97 97 ARG A N 1
ATOM 788 C CA . ARG A 1 97 ? 24.751 -17.978 22.385 1.00 51.97 97 ARG A CA 1
ATOM 789 C C . ARG A 1 97 ? 25.537 -18.359 21.139 1.00 51.97 97 ARG A C 1
ATOM 791 O O . ARG A 1 97 ? 26.571 -19.035 21.320 1.00 51.97 97 ARG A O 1
#

Foldseek 3Di:
DQDPVNVVVVVVVVVVVLVPDDPVSNVVVVVVVVVVLVVVLVVVLVVCVVVVVVDPVVVVVQCVPVVSVVSCVVSVVDDDDDDPPVVVVVVVVVVVD

Secondary structure (DSSP, 8-state):
---HHHHHHHHHHHHHHHH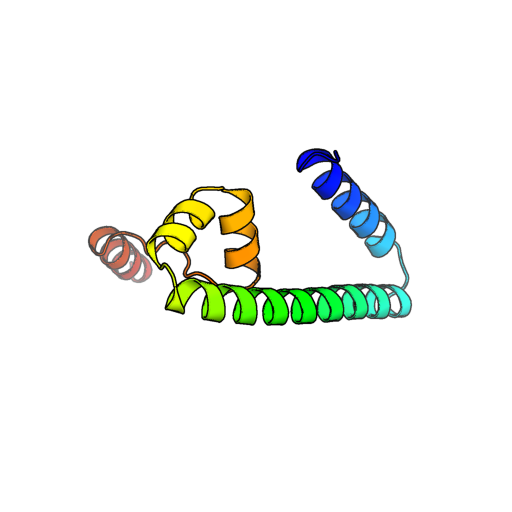TS-HHHHHHHHHHHHHHHHHHHHHHHHHHHHHHHH-HHHHHHHTTSH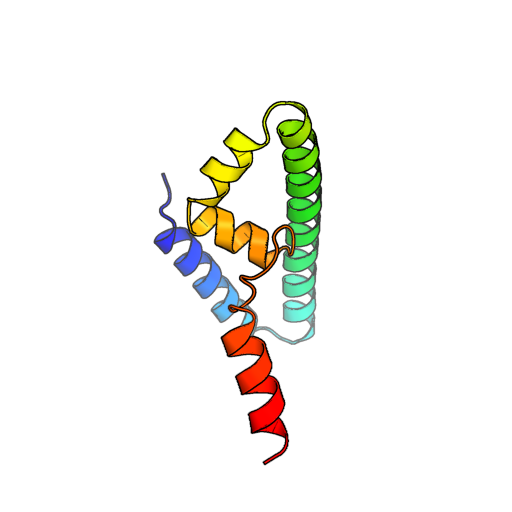HHHHHHHHTTSSPPPPP-HHHHHHHHHHTT-

pLDDT: mean 89.87, std 11.03, range [51.97, 98.38]

Sequence (97 aa):
MISLEELVEEISRFEAIISEWEESQRCVAIGLKRAIEDLHKEALTRLIKSVKQESVSALRNAVQDEVVYGVLLYHELVKSPTLPLRQRTWMHTDKYR